Protein AF-A0A671XH38-F1 (afdb_monomer_lite)

Radius of gyration: 50.34 Å; chains: 1; bounding box: 91×34×137 Å

Structure (mmCIF, N/CA/C/O backbone):
data_AF-A0A671XH38-F1
#
_entry.id   AF-A0A671XH38-F1
#
loop_
_atom_site.group_PDB
_atom_site.id
_atom_site.type_symbol
_atom_site.label_atom_id
_atom_site.label_alt_id
_atom_site.label_comp_id
_atom_site.label_asym_id
_atom_site.label_entity_id
_atom_site.label_seq_id
_atom_site.pdbx_PDB_ins_code
_atom_site.Cartn_x
_atom_site.Cartn_y
_atom_site.Cartn_z
_atom_site.occupancy
_atom_site.B_iso_or_equiv
_atom_site.auth_seq_id
_atom_site.auth_comp_id
_atom_site.auth_asym_id
_atom_site.auth_atom_id
_atom_site.pdbx_PDB_model_num
ATOM 1 N N . MET A 1 1 ? -37.015 6.383 22.029 1.00 31.80 1 MET A N 1
ATOM 2 C CA . MET A 1 1 ? -37.635 5.063 22.268 1.00 31.80 1 MET A CA 1
ATOM 3 C C . MET A 1 1 ? -36.742 4.317 23.239 1.00 31.80 1 MET A C 1
ATOM 5 O O . MET A 1 1 ? -35.535 4.357 23.064 1.00 31.80 1 MET A O 1
ATOM 9 N N . GLN A 1 2 ? -37.363 3.810 24.302 1.00 28.69 2 GLN A N 1
ATOM 10 C CA . GLN A 1 2 ? -36.830 3.099 25.472 1.00 28.69 2 GLN A CA 1
ATOM 11 C C . GLN A 1 2 ? -35.421 2.501 25.301 1.00 28.69 2 GLN A C 1
ATOM 13 O O . GLN A 1 2 ? -35.239 1.529 24.579 1.00 28.69 2 GLN A O 1
ATOM 18 N N . THR A 1 3 ? -34.430 3.062 25.999 1.00 32.19 3 THR A N 1
ATOM 19 C CA . THR A 1 3 ? -33.207 2.321 26.327 1.00 32.19 3 THR A CA 1
ATOM 20 C C . THR A 1 3 ? -33.571 1.333 27.425 1.00 32.19 3 THR A C 1
ATOM 22 O O . THR A 1 3 ? -33.912 1.753 28.532 1.00 32.19 3 THR A O 1
ATOM 25 N N . ASP A 1 4 ? -33.557 0.050 27.070 1.00 34.31 4 ASP A N 1
ATOM 26 C CA . ASP A 1 4 ? -33.851 -1.097 27.922 1.00 34.31 4 ASP A CA 1
ATOM 27 C C . ASP A 1 4 ? -33.330 -0.921 29.349 1.00 34.31 4 ASP A C 1
ATOM 29 O O . ASP A 1 4 ? -32.133 -0.973 29.631 1.00 34.31 4 ASP A O 1
ATOM 33 N N . THR A 1 5 ? -34.267 -0.795 30.278 1.00 42.25 5 THR A N 1
ATOM 34 C CA . THR A 1 5 ? -34.062 -0.887 31.725 1.00 42.25 5 THR A CA 1
ATOM 35 C C . THR A 1 5 ? -33.673 -2.304 32.179 1.00 42.25 5 THR A C 1
ATOM 37 O O . THR A 1 5 ? -33.517 -2.547 33.372 1.00 42.25 5 THR A O 1
ATOM 40 N N . ALA A 1 6 ? -33.457 -3.241 31.248 1.00 39.34 6 ALA A N 1
ATOM 41 C CA . ALA A 1 6 ? -33.117 -4.636 31.518 1.00 39.34 6 ALA A CA 1
ATOM 42 C C . ALA A 1 6 ? -31.671 -4.864 32.016 1.00 39.34 6 ALA A C 1
ATOM 44 O O . ALA A 1 6 ? -31.358 -5.943 32.512 1.00 39.34 6 ALA A O 1
ATOM 45 N N . TRP A 1 7 ? -30.782 -3.868 31.930 1.00 41.22 7 TRP A N 1
ATOM 46 C CA . TRP A 1 7 ? -29.346 -4.049 32.205 1.00 41.22 7 TRP A CA 1
ATOM 47 C C . TRP A 1 7 ? -28.937 -3.962 33.689 1.00 41.22 7 TRP A C 1
ATOM 49 O O . TRP A 1 7 ? -27.772 -4.194 34.010 1.00 41.22 7 TRP A O 1
ATOM 59 N N . PHE A 1 8 ? -29.863 -3.675 34.611 1.00 40.94 8 PHE A N 1
ATOM 60 C CA . PHE A 1 8 ? -29.571 -3.515 36.047 1.00 40.94 8 PHE A CA 1
ATOM 61 C C . PHE A 1 8 ? -29.656 -4.812 36.880 1.00 40.94 8 PHE A C 1
ATOM 63 O O . PHE A 1 8 ? -29.784 -4.751 38.099 1.00 40.94 8 PHE A O 1
ATOM 70 N N . SER A 1 9 ? -29.525 -6.005 36.287 1.00 47.88 9 SER A N 1
ATOM 71 C CA . SER A 1 9 ? -29.292 -7.234 37.075 1.00 47.88 9 SER A CA 1
ATOM 72 C C . SER A 1 9 ? -27.819 -7.357 37.478 1.00 47.88 9 SER A C 1
ATOM 74 O O . SER A 1 9 ? -27.102 -8.271 37.071 1.00 47.88 9 SER A O 1
ATOM 76 N N . LEU A 1 10 ? -27.351 -6.402 38.285 1.00 45.84 10 LEU A N 1
ATOM 77 C CA . LEU A 1 10 ? -26.147 -6.582 39.084 1.00 45.84 10 LEU A CA 1
ATOM 78 C C . LEU A 1 10 ? -26.536 -7.506 40.246 1.00 45.84 10 LEU A C 1
ATOM 80 O O . LEU A 1 10 ? -27.251 -7.085 41.152 1.00 45.84 10 LEU A O 1
ATOM 84 N N . LEU A 1 11 ? -26.113 -8.772 40.205 1.00 53.44 11 LEU A N 1
ATOM 85 C CA . LEU A 1 11 ? -26.260 -9.664 41.353 1.00 53.44 11 LEU A CA 1
ATOM 86 C C . LEU A 1 11 ? -25.421 -9.085 42.498 1.00 53.44 11 LEU A C 1
ATOM 88 O O . LEU A 1 11 ? -24.192 -9.182 42.483 1.00 53.44 11 LEU A O 1
ATOM 92 N N . VAL A 1 12 ? -26.071 -8.476 43.487 1.00 49.19 12 VAL A N 1
ATOM 93 C CA . VAL A 1 12 ? -25.387 -8.058 44.709 1.00 49.19 12 VAL A CA 1
ATOM 94 C C . VAL A 1 12 ? -25.081 -9.328 45.499 1.00 49.19 12 VAL A C 1
ATOM 96 O O . VAL A 1 12 ? -25.967 -9.943 46.099 1.00 49.19 12 VAL A O 1
ATOM 99 N N . VAL A 1 13 ? -23.818 -9.757 45.474 1.00 52.31 13 VAL A N 1
ATOM 100 C CA . VAL A 1 13 ? -23.316 -10.782 46.395 1.00 52.31 13 VAL A CA 1
ATOM 101 C C . VAL A 1 13 ? -23.178 -10.111 47.758 1.00 52.31 13 VAL A C 1
ATOM 103 O O . VAL A 1 13 ? -22.124 -9.583 48.109 1.00 52.31 13 VAL A O 1
ATOM 106 N N . MET A 1 14 ? -24.277 -10.084 48.513 1.00 52.34 14 MET A N 1
ATOM 107 C CA . MET A 1 14 ? -24.254 -9.672 49.910 1.00 52.34 14 MET A CA 1
ATOM 108 C C . MET A 1 14 ? -23.618 -10.797 50.718 1.00 52.34 14 MET A C 1
ATOM 110 O O . MET A 1 14 ? -24.250 -11.765 51.143 1.00 52.34 14 MET A O 1
ATOM 114 N N . ILE A 1 15 ? -22.310 -10.675 50.894 1.00 48.69 15 ILE A N 1
ATOM 115 C CA . ILE A 1 15 ? -21.576 -11.412 51.908 1.00 48.69 15 ILE A CA 1
ATOM 116 C C . ILE A 1 15 ? -22.077 -10.882 53.244 1.00 48.69 15 ILE A C 1
ATOM 118 O O . ILE A 1 15 ? -21.781 -9.725 53.510 1.00 48.69 15 ILE A O 1
ATOM 122 N N . LEU A 1 16 ? -22.777 -11.672 54.071 1.00 51.09 16 LEU A N 1
ATOM 123 C CA . LEU A 1 16 ? -22.720 -11.529 55.535 1.00 51.09 16 LEU A CA 1
ATOM 124 C C . LEU A 1 16 ? -23.524 -12.590 56.300 1.00 51.09 16 LEU A C 1
ATOM 126 O O . LEU A 1 16 ? -24.469 -13.222 55.840 1.00 51.09 16 LEU A O 1
ATOM 130 N N . THR A 1 17 ? -23.052 -12.792 57.522 1.00 48.91 17 THR A N 1
ATOM 131 C CA . THR A 1 17 ? -23.322 -13.909 58.416 1.00 48.91 17 THR A CA 1
ATOM 132 C C . THR A 1 17 ? -24.624 -13.738 59.191 1.00 48.91 17 THR A C 1
ATOM 134 O O . THR A 1 17 ? -24.723 -12.774 59.935 1.00 48.91 17 THR A O 1
ATOM 137 N N . LYS A 1 18 ? -25.543 -14.708 59.084 1.00 52.69 18 LYS A N 1
ATOM 138 C CA . LYS A 1 18 ? -26.714 -15.022 59.945 1.00 52.69 18 LYS A CA 1
ATOM 139 C C . LYS A 1 18 ? -27.695 -13.906 60.379 1.00 52.69 18 LYS A C 1
ATOM 141 O O . LYS A 1 18 ? -28.741 -14.262 60.906 1.00 52.69 18 LYS A O 1
ATOM 146 N N . THR A 1 19 ? -27.441 -12.619 60.143 1.00 56.12 19 THR A N 1
ATOM 147 C CA . THR A 1 19 ? -28.278 -11.514 60.661 1.00 56.12 19 THR A CA 1
ATOM 148 C C . THR A 1 19 ? -28.869 -10.590 59.592 1.00 56.12 19 THR A C 1
ATOM 150 O O . THR A 1 19 ? -29.554 -9.637 59.947 1.00 56.12 19 THR A O 1
ATOM 153 N N . ILE A 1 20 ? -28.638 -10.848 58.300 1.00 60.19 20 ILE A N 1
ATOM 154 C CA . ILE A 1 20 ? -28.990 -9.894 57.236 1.00 60.19 20 ILE A CA 1
ATOM 155 C C . ILE A 1 20 ? -30.473 -9.857 56.864 1.00 60.19 20 ILE A C 1
ATOM 157 O O . ILE A 1 20 ? -30.927 -8.794 56.480 1.00 60.19 20 ILE A O 1
ATOM 161 N N . GLU A 1 21 ? -31.245 -10.939 56.999 1.00 59.00 21 GLU A N 1
ATOM 162 C CA . GLU A 1 21 ? -32.678 -10.897 56.640 1.00 59.00 21 GLU A CA 1
ATOM 163 C C . GLU A 1 21 ? -33.430 -9.834 57.454 1.00 59.00 21 GLU A C 1
ATOM 165 O O . GLU A 1 21 ? -34.151 -9.025 56.888 1.00 59.00 21 GLU A O 1
ATOM 170 N N . LYS A 1 22 ? -33.140 -9.733 58.759 1.00 60.16 22 LYS A N 1
ATOM 171 C CA . LYS A 1 22 ? -33.639 -8.626 59.590 1.00 60.16 22 LYS A CA 1
ATOM 172 C C . LYS A 1 22 ? -33.042 -7.272 59.203 1.00 60.16 22 LYS A C 1
ATOM 174 O O . LYS A 1 22 ? -33.727 -6.268 59.253 1.00 60.16 22 LYS A O 1
ATOM 179 N N . PHE A 1 23 ? -31.774 -7.244 58.799 1.00 60.72 23 PHE A N 1
ATOM 180 C CA . PHE A 1 23 ? -31.084 -6.006 58.431 1.00 60.72 23 PHE A CA 1
ATOM 181 C C . PHE A 1 23 ? -31.596 -5.407 57.109 1.00 60.72 23 PHE A C 1
ATOM 183 O O . PHE A 1 23 ? -31.586 -4.196 56.948 1.00 60.72 23 PHE A O 1
ATOM 190 N N . VAL A 1 24 ? -32.061 -6.243 56.175 1.00 64.12 24 VAL A N 1
ATOM 191 C CA . VAL A 1 24 ? -32.703 -5.808 54.923 1.00 64.12 24 VAL A CA 1
ATOM 192 C C . VAL A 1 24 ? -34.103 -5.270 55.185 1.00 64.12 24 VAL A C 1
ATOM 194 O O . VAL A 1 24 ? -34.507 -4.307 54.546 1.00 64.12 24 VAL A O 1
ATOM 197 N N . ASP A 1 25 ? -34.831 -5.844 56.138 1.00 67.62 25 ASP A N 1
ATOM 198 C CA . ASP A 1 25 ? -36.160 -5.347 56.502 1.00 67.62 25 ASP A CA 1
ATOM 199 C C . ASP A 1 25 ? -36.102 -4.035 57.312 1.00 67.62 25 ASP A C 1
ATOM 201 O O . ASP A 1 25 ? -37.037 -3.236 57.243 1.00 67.62 25 ASP A O 1
ATOM 205 N N . ASP A 1 26 ? -34.995 -3.782 58.017 1.00 70.88 26 ASP A N 1
ATOM 206 C CA . ASP A 1 26 ? -34.823 -2.611 58.888 1.00 70.88 26 ASP A CA 1
ATOM 207 C C . ASP A 1 26 ? -34.123 -1.406 58.207 1.00 70.88 26 ASP A C 1
ATOM 209 O O . ASP A 1 26 ? -34.210 -0.289 58.721 1.00 70.88 26 ASP A O 1
ATOM 213 N N . ASP A 1 27 ? -33.433 -1.593 57.070 1.00 77.00 27 ASP A N 1
ATOM 214 C CA . ASP A 1 27 ? -32.653 -0.546 56.380 1.00 77.00 27 ASP A CA 1
ATOM 215 C C . ASP A 1 27 ? -33.292 -0.123 55.044 1.00 77.00 27 ASP A C 1
ATOM 217 O O . ASP A 1 27 ? -33.232 -0.835 54.037 1.00 77.00 27 ASP A O 1
ATOM 221 N N . THR A 1 28 ? -33.878 1.077 55.023 1.00 78.94 28 THR A N 1
ATOM 222 C CA . THR A 1 28 ? -34.550 1.660 53.851 1.00 78.94 28 THR A CA 1
ATOM 223 C C . THR A 1 28 ? -33.625 1.824 52.639 1.00 78.94 28 THR A C 1
ATOM 225 O O . THR A 1 28 ? -34.064 1.610 51.507 1.00 78.94 28 THR A O 1
ATOM 228 N N . ASP A 1 29 ? -32.348 2.161 52.847 1.00 77.06 29 ASP A N 1
ATOM 229 C CA . ASP A 1 29 ? -31.387 2.345 51.752 1.00 77.06 29 ASP A CA 1
ATOM 230 C C . ASP A 1 29 ? -31.040 0.988 51.123 1.00 77.06 29 ASP A C 1
ATOM 232 O O . ASP A 1 29 ? -30.900 0.85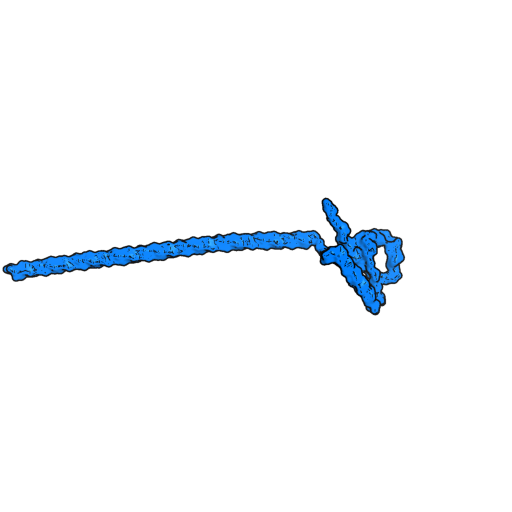5 49.900 1.00 77.06 29 ASP A O 1
ATOM 236 N N . LEU A 1 30 ? -30.954 -0.056 51.953 1.00 73.00 30 LEU A N 1
ATOM 237 C CA . LEU A 1 30 ? -30.746 -1.423 51.487 1.00 73.00 30 LEU A CA 1
ATOM 238 C C . LEU A 1 30 ? -31.981 -1.968 50.755 1.00 73.00 30 LEU A C 1
ATOM 240 O O . LEU A 1 30 ? -31.829 -2.650 49.738 1.00 73.00 30 LEU A O 1
ATOM 244 N N . GLN A 1 31 ? -33.192 -1.637 51.210 1.00 75.62 31 GLN A N 1
ATOM 245 C CA . GLN A 1 31 ? -34.434 -1.973 50.504 1.00 75.62 31 GLN A CA 1
ATOM 246 C C . GLN A 1 31 ? -34.502 -1.312 49.133 1.00 75.62 31 GLN A C 1
ATOM 248 O O . GLN A 1 31 ? -34.836 -1.976 48.149 1.00 75.62 31 GLN A O 1
ATOM 253 N N . GLU A 1 32 ? -34.142 -0.029 49.040 1.00 78.62 32 GLU A N 1
ATOM 254 C CA . GLU A 1 32 ? -34.093 0.676 47.761 1.00 78.62 32 GLU A CA 1
ATOM 255 C C . GLU A 1 32 ? -33.064 0.032 46.820 1.00 78.62 32 GLU A C 1
ATOM 257 O O . GLU A 1 32 ? -33.347 -0.195 45.640 1.00 78.62 32 GLU A O 1
ATOM 262 N N . LEU A 1 33 ? -31.890 -0.342 47.336 1.00 74.38 33 LEU A N 1
ATOM 263 C CA . LEU A 1 33 ? -30.865 -1.035 46.558 1.00 74.38 33 LEU A CA 1
ATOM 264 C C . LEU A 1 33 ? -31.353 -2.399 46.044 1.00 74.3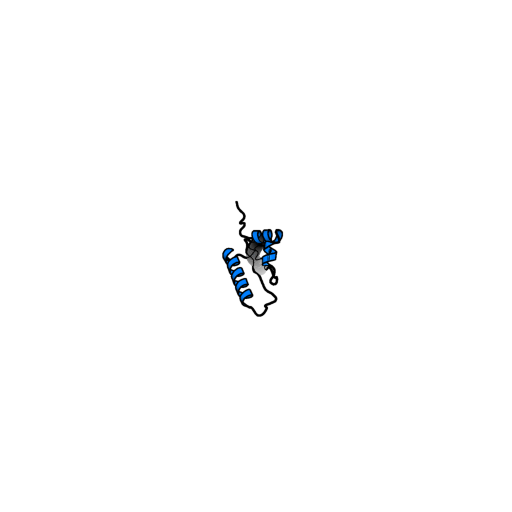8 33 LEU A C 1
ATOM 266 O O . LEU A 1 33 ? -31.191 -2.706 44.861 1.00 74.38 33 LEU A O 1
ATOM 270 N N . VAL A 1 34 ? -31.977 -3.208 46.903 1.00 73.00 34 VAL A N 1
ATOM 271 C CA . VAL A 1 34 ? -32.526 -4.524 46.537 1.00 73.00 34 VAL A CA 1
ATOM 272 C C . VAL A 1 34 ? -33.642 -4.380 45.501 1.00 73.00 34 VAL A C 1
ATOM 274 O O . VAL A 1 34 ? -33.652 -5.120 44.512 1.00 73.00 34 VAL A O 1
ATOM 277 N N . ALA A 1 35 ? -34.517 -3.386 45.661 1.00 74.88 35 ALA A N 1
ATOM 278 C CA . ALA A 1 35 ? -35.580 -3.083 44.708 1.00 74.88 35 ALA A CA 1
ATOM 279 C C . ALA A 1 35 ? -35.020 -2.678 43.335 1.00 74.88 35 ALA A C 1
ATOM 281 O O . ALA A 1 35 ? -35.493 -3.160 42.303 1.00 74.88 35 ALA A O 1
ATOM 282 N N . ARG A 1 36 ? -33.959 -1.860 43.306 1.00 72.31 36 ARG A N 1
ATOM 283 C CA . ARG A 1 36 ? -33.253 -1.473 42.069 1.00 72.31 36 ARG A CA 1
ATOM 284 C C . ARG A 1 36 ? -32.552 -2.644 41.379 1.00 72.31 36 ARG A C 1
ATOM 286 O O . ARG A 1 36 ? -32.344 -2.589 40.170 1.00 72.31 36 ARG A O 1
ATOM 293 N N . CYS A 1 37 ? -32.220 -3.697 42.121 1.00 69.69 37 CYS A N 1
ATOM 294 C CA . CYS A 1 37 ? -31.662 -4.949 41.609 1.00 69.69 37 CYS A CA 1
ATOM 295 C C . CYS A 1 37 ? -32.742 -6.007 41.313 1.00 69.69 37 CYS A C 1
ATOM 297 O O . CYS A 1 37 ? -32.445 -7.203 41.267 1.00 69.69 37 CYS A O 1
ATOM 299 N N . ASN A 1 38 ? -34.001 -5.598 41.121 1.00 69.75 38 ASN A N 1
ATOM 300 C CA . ASN A 1 38 ? -35.146 -6.475 40.853 1.00 69.75 38 ASN A CA 1
ATOM 301 C C . ASN A 1 38 ? -35.319 -7.576 41.914 1.00 69.75 38 ASN A C 1
ATOM 303 O O . ASN A 1 38 ? -35.672 -8.712 41.587 1.00 69.75 38 ASN A O 1
ATOM 307 N N . ASN A 1 39 ? -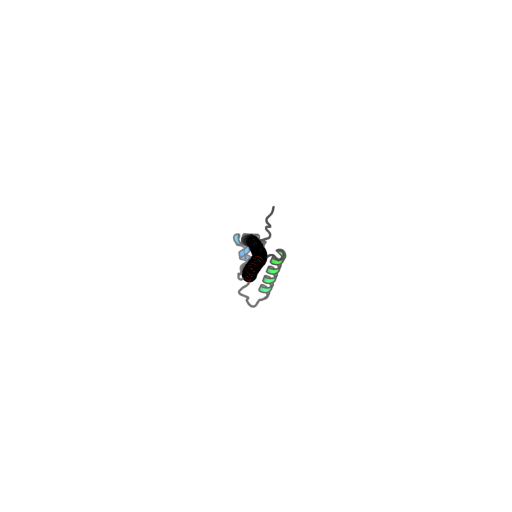35.023 -7.260 43.176 1.00 70.81 39 ASN A N 1
ATOM 308 C CA . ASN A 1 39 ? -35.026 -8.194 44.300 1.00 70.81 39 ASN A CA 1
ATOM 309 C C . ASN A 1 39 ? -34.104 -9.414 44.104 1.00 70.81 39 ASN A C 1
ATOM 311 O O . ASN A 1 39 ? -34.282 -10.447 44.749 1.00 70.81 39 ASN A O 1
ATOM 315 N N . GLN A 1 40 ? -33.106 -9.318 43.218 1.00 67.81 40 GLN A N 1
ATOM 316 C CA . GLN A 1 40 ? -32.135 -10.383 42.992 1.00 67.81 40 GLN A CA 1
ATOM 317 C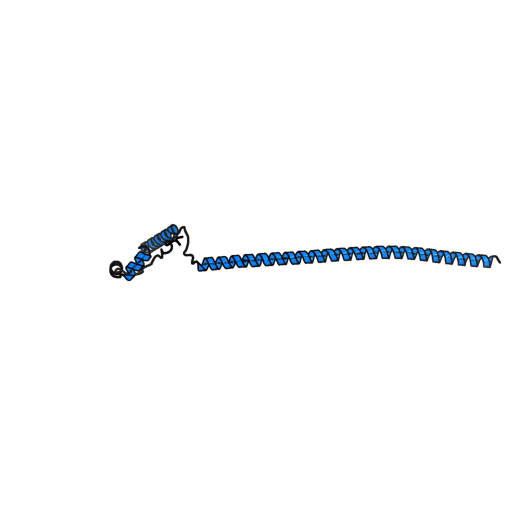 C . GLN A 1 40 ? -30.919 -10.201 43.897 1.00 67.81 40 GLN A C 1
ATOM 319 O O . GLN A 1 40 ? -30.001 -9.437 43.605 1.00 67.81 40 GLN A O 1
ATOM 324 N N . TYR A 1 41 ? -30.888 -10.969 44.982 1.00 70.75 41 TYR A N 1
ATOM 325 C CA . TYR A 1 41 ? -29.724 -11.094 45.852 1.00 70.75 41 TYR A CA 1
ATOM 326 C C . TYR A 1 41 ? -29.385 -12.569 46.110 1.00 70.75 41 TYR A C 1
ATOM 328 O O . TYR A 1 41 ? -30.187 -13.492 45.895 1.00 70.75 41 TYR A O 1
ATOM 336 N N . HIS A 1 42 ? -28.147 -12.816 46.528 1.00 73.06 42 HIS A N 1
ATOM 337 C CA . HIS A 1 42 ? -27.707 -14.126 46.993 1.00 73.06 42 HIS A CA 1
ATOM 338 C C . HIS A 1 42 ? -26.963 -13.954 48.315 1.00 73.06 42 HIS A C 1
ATOM 340 O O . HIS A 1 42 ? -25.997 -13.194 48.391 1.00 73.06 42 HIS A O 1
ATOM 346 N N . LEU A 1 43 ? -27.447 -14.643 49.349 1.00 72.31 43 LEU A N 1
ATOM 347 C CA . LEU A 1 43 ? -26.841 -14.653 50.673 1.00 72.31 43 LEU A CA 1
ATOM 348 C C . LEU A 1 43 ? -25.751 -15.717 50.700 1.00 72.31 43 LEU A C 1
ATOM 350 O O . LEU A 1 43 ? -26.024 -16.888 50.455 1.00 72.31 43 LEU A O 1
ATOM 354 N N . PHE A 1 44 ? -24.524 -15.304 51.006 1.00 71.00 44 PHE A N 1
ATOM 355 C CA . PHE A 1 44 ? -23.381 -16.210 51.057 1.00 71.00 44 PHE A CA 1
ATOM 356 C C . PHE A 1 44 ? -22.804 -16.272 52.478 1.00 71.00 44 PHE A C 1
ATOM 358 O O . PHE A 1 44 ? -22.365 -15.259 53.036 1.00 71.00 44 PHE A O 1
ATOM 365 N N . ASN A 1 45 ? -22.789 -17.462 53.085 1.00 71.25 45 ASN A N 1
ATOM 366 C CA . ASN A 1 45 ? -22.340 -17.666 54.459 1.00 71.25 45 ASN A CA 1
ATOM 367 C C . ASN A 1 45 ? -20.855 -18.062 54.526 1.00 71.25 45 ASN A C 1
ATOM 369 O O . ASN A 1 45 ? -20.486 -19.233 54.606 1.00 71.25 45 ASN A O 1
ATOM 373 N N . ASN A 1 46 ? -19.979 -17.061 54.640 1.00 69.69 46 ASN A N 1
ATOM 374 C CA . ASN A 1 46 ? -18.525 -17.261 54.732 1.00 69.69 46 ASN A CA 1
ATOM 375 C C . ASN A 1 46 ? -18.030 -18.043 55.966 1.00 69.69 46 ASN A C 1
ATOM 377 O O . ASN A 1 46 ? -16.864 -18.455 56.000 1.00 69.69 46 ASN A O 1
ATOM 381 N N . LYS A 1 47 ? -18.870 -18.242 56.992 1.00 71.94 47 LYS A N 1
ATOM 382 C CA . LYS A 1 47 ? -18.517 -19.059 58.167 1.00 71.94 47 LYS A CA 1
ATOM 383 C C . LYS A 1 47 ? -18.635 -20.557 57.878 1.00 71.94 47 LYS A C 1
ATOM 385 O O . LYS A 1 47 ? -17.980 -21.356 58.541 1.00 71.94 47 LYS A O 1
ATOM 390 N N . GLU A 1 48 ? -19.413 -20.938 56.870 1.00 73.00 48 GLU A N 1
ATOM 391 C CA . GLU A 1 48 ? -19.745 -22.326 56.558 1.00 73.00 48 GLU A CA 1
ATOM 392 C C . GLU A 1 48 ? -19.018 -22.814 55.302 1.00 73.00 48 GLU A C 1
ATOM 394 O O . GLU A 1 48 ? -19.600 -23.259 54.323 1.00 73.00 48 GLU A O 1
ATOM 399 N N . LYS A 1 49 ? -17.683 -22.766 55.345 1.00 69.25 49 LYS A N 1
ATOM 400 C CA . LYS A 1 49 ? -16.810 -23.082 54.196 1.00 69.25 49 LYS A CA 1
ATOM 401 C C . LYS A 1 49 ? -16.929 -24.515 53.658 1.00 69.25 49 LYS A C 1
ATOM 403 O O . LYS A 1 49 ? -16.398 -24.810 52.591 1.00 69.25 49 LYS A O 1
ATOM 408 N N . LYS A 1 50 ? -17.536 -25.428 54.425 1.00 75.69 50 LYS A N 1
ATOM 409 C CA . LYS A 1 50 ? -17.729 -26.830 54.025 1.00 75.69 50 LYS A CA 1
ATOM 410 C C . LYS A 1 50 ? -18.950 -27.019 53.131 1.00 75.69 50 LYS A C 1
ATOM 412 O O . LYS A 1 50 ? -19.009 -28.018 52.417 1.00 75.69 50 LYS A O 1
ATOM 417 N N . ASP A 1 51 ? -19.889 -26.081 53.156 1.00 78.38 51 ASP A N 1
ATOM 418 C CA . ASP A 1 51 ? -21.082 -26.154 52.338 1.00 78.38 51 ASP A CA 1
ATOM 419 C C . ASP A 1 51 ? -20.789 -25.638 50.924 1.00 78.38 51 ASP A C 1
ATOM 421 O O . ASP A 1 51 ? -20.674 -24.440 50.668 1.00 78.38 51 ASP A O 1
ATOM 425 N N . ARG A 1 52 ? -20.637 -26.574 49.984 1.00 79.88 52 ARG A N 1
ATOM 426 C CA . ARG A 1 52 ? -20.434 -26.249 48.567 1.00 79.88 52 ARG A CA 1
ATOM 427 C C . ARG A 1 52 ? -21.743 -25.976 47.823 1.00 79.88 52 ARG A C 1
ATOM 429 O O . ARG A 1 52 ? -21.679 -25.565 46.664 1.00 79.88 52 ARG A O 1
ATOM 436 N N . SER A 1 53 ? -22.905 -26.184 48.449 1.00 81.81 53 SER A N 1
ATOM 437 C CA . SER A 1 53 ? -24.204 -25.923 47.818 1.00 81.81 53 SER A CA 1
ATOM 438 C C . SER A 1 53 ? -24.380 -24.434 47.496 1.00 81.81 53 SER A C 1
ATOM 440 O O . SER A 1 53 ? -24.745 -24.106 46.370 1.00 81.81 53 SER A O 1
ATOM 442 N N . GLN A 1 54 ? -23.937 -23.541 48.390 1.00 79.00 54 GLN A N 1
ATOM 443 C CA . GLN A 1 54 ? -23.944 -22.081 48.202 1.00 79.00 54 GLN A CA 1
ATOM 444 C C . GLN A 1 54 ? -23.193 -21.634 46.938 1.00 79.00 54 GLN A C 1
ATOM 446 O O . GLN A 1 54 ? -23.639 -20.753 46.207 1.00 79.00 54 GLN A O 1
ATOM 451 N N . VAL A 1 55 ? -22.062 -22.278 46.624 1.00 78.94 55 VAL A N 1
ATOM 452 C CA . VAL A 1 55 ? -21.297 -21.984 45.398 1.00 78.94 55 VAL A CA 1
ATOM 453 C C . VAL A 1 55 ? -22.063 -22.438 44.155 1.00 78.94 55 VAL A C 1
ATOM 455 O O . VAL A 1 55 ? -22.102 -21.722 43.154 1.00 78.94 55 VAL A O 1
ATOM 458 N N . ASN A 1 56 ? -22.689 -23.614 44.206 1.00 83.38 56 ASN A N 1
ATOM 459 C CA . ASN A 1 56 ? -23.466 -24.138 43.085 1.00 83.38 56 ASN A CA 1
ATOM 460 C C . ASN A 1 56 ? -24.709 -23.284 42.805 1.00 83.38 56 ASN A C 1
ATOM 462 O O . ASN A 1 56 ? -24.985 -22.982 41.643 1.00 83.38 56 ASN A O 1
ATOM 466 N N . GLU A 1 57 ? -25.413 -22.854 43.850 1.00 82.00 57 GLU A N 1
ATOM 467 C CA . GLU A 1 57 ? -26.564 -21.954 43.750 1.00 82.00 57 GLU A CA 1
ATOM 468 C C . GLU A 1 57 ? -26.173 -20.592 43.172 1.00 82.00 57 GLU A C 1
ATOM 470 O O . GLU A 1 57 ? -26.862 -20.064 42.297 1.00 82.00 57 GLU A O 1
ATOM 475 N N . LEU A 1 58 ? -25.033 -20.039 43.597 1.00 80.00 58 LEU A N 1
ATOM 476 C CA . LEU A 1 58 ? -24.493 -18.804 43.035 1.00 80.00 58 LEU A CA 1
ATOM 477 C C . LEU A 1 58 ? -24.213 -18.946 41.531 1.00 80.00 58 LEU A C 1
ATOM 479 O O . LEU A 1 58 ? -24.630 -18.102 40.738 1.00 80.00 58 LEU A O 1
ATOM 483 N N . LEU A 1 59 ? -23.554 -20.031 41.112 1.00 81.50 59 LEU A N 1
ATOM 484 C CA . LEU A 1 59 ? -23.253 -20.288 39.698 1.00 81.50 59 LEU A CA 1
ATOM 485 C C . LEU A 1 59 ? -24.506 -20.555 38.853 1.00 81.50 59 LEU A C 1
ATOM 487 O O . LEU A 1 59 ? -24.514 -20.255 37.658 1.00 81.50 59 LEU A O 1
ATOM 491 N N . GLN A 1 60 ? -25.556 -21.140 39.433 1.00 83.12 60 GLN A N 1
ATOM 492 C CA . GLN A 1 60 ? -26.855 -21.266 38.768 1.00 83.12 60 GLN A CA 1
ATOM 493 C C . GLN A 1 60 ? -27.504 -19.893 38.580 1.00 83.12 60 GLN A C 1
ATOM 495 O O . GLN A 1 60 ? -27.817 -19.536 37.449 1.00 83.12 60 GLN A O 1
ATOM 500 N N . LYS A 1 61 ? -27.578 -19.071 39.635 1.00 76.44 61 LYS A N 1
ATOM 501 C CA . LYS A 1 61 ? -28.119 -17.705 39.545 1.00 76.44 61 LYS A CA 1
ATOM 502 C C . LYS A 1 61 ? -27.378 -16.848 38.514 1.00 76.44 61 LYS A C 1
ATOM 504 O O . LYS A 1 61 ? -28.016 -16.144 37.737 1.00 76.44 61 LYS A O 1
ATOM 509 N N . ILE A 1 62 ? -26.046 -16.930 38.464 1.00 76.12 62 ILE A N 1
ATOM 510 C CA . ILE A 1 62 ? -25.242 -16.218 37.456 1.00 76.12 62 ILE A CA 1
ATOM 511 C C . ILE A 1 62 ? -25.609 -16.681 36.041 1.00 76.12 62 ILE A C 1
ATOM 513 O O . ILE A 1 62 ? -25.803 -15.845 35.159 1.00 76.12 62 ILE A O 1
ATOM 517 N N . ARG A 1 63 ? -25.732 -17.996 35.816 1.00 78.56 63 ARG A N 1
ATOM 518 C CA . ARG A 1 63 ? -26.129 -18.539 34.508 1.00 78.56 63 ARG A CA 1
ATOM 519 C C . ARG A 1 63 ? -27.517 -18.067 34.093 1.00 78.56 63 ARG A C 1
ATOM 521 O O . ARG A 1 63 ? -27.674 -17.644 32.952 1.00 78.56 63 ARG A O 1
ATOM 528 N N . ASP A 1 64 ? -28.474 -18.060 35.013 1.00 78.56 64 ASP A N 1
ATOM 529 C CA . ASP A 1 64 ? -29.835 -17.598 34.740 1.00 78.56 64 ASP A CA 1
ATOM 530 C C . ASP A 1 64 ? -29.864 -16.115 34.351 1.00 78.56 64 ASP A C 1
ATOM 532 O O . ASP A 1 64 ? -30.555 -15.738 33.406 1.00 78.56 64 ASP A O 1
ATOM 536 N N . VAL A 1 65 ? -29.089 -15.267 35.036 1.00 73.62 65 VAL A N 1
ATOM 537 C CA . VAL A 1 65 ? -28.978 -13.835 34.705 1.00 73.62 65 VAL A CA 1
ATOM 538 C C . VAL A 1 65 ? -28.346 -13.635 33.326 1.00 73.62 65 VAL A C 1
ATOM 540 O O . VAL A 1 65 ? -28.871 -12.876 32.514 1.00 73.62 65 VAL A O 1
ATOM 543 N N . VAL A 1 66 ? -27.260 -14.349 33.016 1.00 71.31 66 VAL A N 1
ATOM 544 C CA . VAL A 1 66 ? -26.603 -14.276 31.699 1.00 71.31 66 VAL A CA 1
ATOM 545 C C . VAL A 1 66 ? -27.530 -14.771 30.585 1.00 71.31 66 VAL A C 1
ATOM 547 O O . VAL A 1 66 ? -27.594 -14.158 29.520 1.00 71.31 66 VAL A O 1
ATOM 550 N N . GLN A 1 67 ? -28.286 -15.843 30.825 1.00 75.69 67 GLN A N 1
ATOM 551 C CA . GLN A 1 67 ? -29.237 -16.384 29.856 1.00 75.69 67 GLN A CA 1
ATOM 552 C C . GLN A 1 67 ? -30.413 -15.431 29.612 1.00 75.69 67 GLN A C 1
ATOM 554 O O . GLN A 1 67 ? -30.791 -15.224 28.459 1.00 75.69 67 GLN A O 1
ATOM 559 N N . ARG A 1 68 ? -30.956 -14.799 30.663 1.00 71.81 68 ARG A N 1
ATOM 560 C CA . ARG A 1 68 ? -31.984 -13.748 30.528 1.00 71.81 68 ARG A CA 1
ATOM 561 C C . ARG A 1 68 ? -31.477 -12.542 29.736 1.00 71.81 68 ARG A C 1
ATOM 563 O O . ARG A 1 68 ? -32.248 -11.952 28.991 1.00 71.81 68 ARG A O 1
ATOM 570 N N . ASN A 1 69 ? -30.182 -12.241 29.825 1.00 65.56 69 ASN A N 1
ATOM 571 C CA . ASN A 1 69 ? -29.521 -11.197 29.038 1.00 65.56 69 ASN A CA 1
ATOM 572 C C . ASN A 1 69 ? -29.134 -11.658 27.615 1.00 65.56 69 ASN A C 1
ATOM 574 O O . ASN A 1 69 ? -28.299 -11.029 26.965 1.00 65.56 69 ASN A O 1
ATOM 578 N N . GLY A 1 70 ? -29.686 -12.775 27.126 1.00 68.06 70 GLY A N 1
ATOM 579 C CA . GLY A 1 70 ? -29.430 -13.284 25.775 1.00 68.06 70 GLY A CA 1
ATOM 580 C C . GLY A 1 70 ? -27.996 -13.773 25.552 1.00 68.06 70 GLY A C 1
ATOM 581 O O . GLY A 1 70 ? -27.521 -13.774 24.421 1.00 68.06 70 GLY A O 1
ATOM 582 N N . GLY A 1 71 ? -27.281 -14.141 26.621 1.00 64.56 71 GLY A N 1
ATOM 583 C CA . GLY A 1 71 ? -25.859 -14.493 26.567 1.00 64.56 71 GLY A CA 1
ATOM 584 C C . GLY A 1 71 ? -24.925 -13.282 26.495 1.00 64.56 71 GLY A C 1
ATOM 585 O O . GLY A 1 71 ? -23.710 -13.455 26.408 1.00 64.56 71 GLY A O 1
ATOM 586 N N . SER A 1 72 ? -25.465 -12.061 26.550 1.00 56.41 72 SER A N 1
ATOM 587 C CA . SER A 1 72 ? -24.668 -10.842 26.517 1.00 56.41 72 SER A CA 1
ATOM 588 C C . SER A 1 72 ? -24.113 -10.496 27.898 1.00 56.41 72 SER A C 1
ATOM 590 O O . SER A 1 72 ? -24.819 -10.392 28.899 1.00 56.41 72 SER A O 1
ATOM 592 N N . HIS A 1 73 ? -22.814 -10.248 27.927 1.00 60.47 73 HIS A N 1
ATOM 593 C CA . HIS A 1 73 ? -22.075 -9.606 29.010 1.00 60.47 73 HIS A CA 1
ATOM 594 C C . HIS A 1 73 ? -22.392 -8.106 29.106 1.00 60.47 73 HIS A C 1
ATOM 596 O O . HIS A 1 73 ? -22.742 -7.469 28.105 1.00 60.47 73 HIS A O 1
ATOM 602 N N . TYR A 1 74 ? -22.195 -7.534 30.303 1.00 57.25 74 TYR A N 1
ATOM 603 C CA . TYR A 1 74 ? -22.230 -6.087 30.525 1.00 57.25 74 TYR A CA 1
ATOM 604 C C . TYR A 1 74 ? -21.240 -5.401 29.583 1.00 57.25 74 TYR A C 1
ATOM 606 O O . TYR A 1 74 ? -20.025 -5.466 29.770 1.00 57.25 74 TYR A O 1
ATOM 614 N N . THR A 1 75 ? -21.769 -4.751 28.552 1.00 57.47 75 THR A N 1
ATOM 615 C CA . THR A 1 75 ? -20.965 -4.002 27.593 1.00 57.47 75 THR A CA 1
ATOM 616 C C . THR A 1 75 ? -21.226 -2.528 27.848 1.00 57.47 75 THR A C 1
ATOM 618 O O . THR A 1 75 ? -22.327 -2.035 27.628 1.00 57.47 75 THR A O 1
ATOM 621 N N . ASN A 1 76 ? -20.222 -1.808 28.349 1.00 64.75 76 ASN A N 1
ATOM 622 C CA . ASN A 1 76 ? -20.330 -0.362 28.531 1.00 64.75 76 ASN A CA 1
ATOM 623 C C . ASN A 1 76 ? -20.333 0.305 27.145 1.00 64.75 76 ASN A C 1
ATOM 625 O O . ASN A 1 76 ? -19.485 -0.030 26.316 1.00 64.75 76 ASN A O 1
ATOM 629 N N . GLU A 1 77 ? -21.213 1.282 26.895 1.00 68.75 77 GLU A N 1
ATOM 630 C CA . GLU A 1 77 ? -21.218 2.070 25.649 1.00 68.75 77 GLU A CA 1
ATOM 631 C C . GLU A 1 77 ? -19.821 2.572 25.258 1.00 68.75 77 GLU A C 1
ATOM 633 O O . GLU A 1 77 ? -19.502 2.705 24.076 1.00 68.75 77 GLU A O 1
ATOM 638 N N . LYS A 1 78 ? -18.969 2.854 26.252 1.00 71.81 78 LYS A N 1
ATOM 639 C CA . LYS A 1 78 ? -17.582 3.277 26.036 1.00 71.81 78 LYS A CA 1
ATOM 640 C C . LYS A 1 78 ? -16.747 2.229 25.290 1.00 71.81 78 LYS A C 1
ATOM 642 O O . LYS A 1 78 ? -15.956 2.621 24.436 1.00 71.81 78 LYS A O 1
ATOM 647 N N . PHE A 1 79 ? -16.944 0.935 25.552 1.00 74.50 79 PHE A N 1
ATOM 648 C CA . PHE A 1 79 ? -16.251 -0.141 24.833 1.00 74.50 79 PHE A CA 1
ATOM 649 C C . PHE A 1 79 ? -16.718 -0.230 23.381 1.00 74.50 79 PHE A C 1
ATOM 651 O O . PHE A 1 79 ? -15.885 -0.218 22.482 1.00 74.50 79 PHE A O 1
ATOM 658 N N . GLN A 1 80 ? -18.030 -0.185 23.134 1.00 79.19 80 GLN A N 1
ATOM 659 C CA . GLN A 1 80 ? -18.561 -0.197 21.764 1.00 79.19 80 GLN A CA 1
ATOM 660 C C . GLN A 1 80 ? -18.127 1.033 20.956 1.00 79.19 80 GLN A C 1
ATOM 662 O O . GLN A 1 80 ? -17.900 0.946 19.751 1.00 79.19 80 GLN A O 1
ATOM 667 N N . LYS A 1 81 ? -18.023 2.203 21.603 1.00 81.88 81 LYS A N 1
ATOM 668 C CA . LYS A 1 81 ? -17.503 3.426 20.968 1.00 81.88 81 LYS A CA 1
ATOM 669 C C . LYS A 1 81 ? -16.011 3.300 20.649 1.00 81.88 81 LYS A C 1
ATOM 671 O O . LYS A 1 81 ? -15.590 3.768 19.595 1.00 81.88 81 LYS A O 1
ATOM 676 N N . ALA A 1 82 ? -15.221 2.687 21.531 1.00 83.94 82 ALA A N 1
ATOM 677 C CA . ALA A 1 82 ? -13.800 2.447 21.284 1.00 83.94 82 ALA A CA 1
ATOM 678 C C . ALA A 1 82 ? -13.588 1.473 20.115 1.00 83.94 82 ALA A C 1
ATOM 680 O O . ALA A 1 82 ? -12.810 1.768 19.214 1.00 83.94 82 ALA A O 1
ATOM 681 N N . GLU A 1 83 ? -14.332 0.368 20.087 1.00 85.31 83 GLU A N 1
ATOM 682 C CA . GLU A 1 83 ? -14.259 -0.636 19.023 1.00 85.31 83 GLU A CA 1
ATOM 683 C C . GLU A 1 83 ? -14.648 -0.057 17.655 1.00 85.31 83 GLU A C 1
ATOM 685 O O . GLU A 1 83 ? -13.919 -0.235 16.681 1.00 85.31 83 GLU A O 1
ATOM 690 N N . ARG A 1 84 ? -15.723 0.746 17.594 1.00 90.88 84 ARG A N 1
ATOM 691 C CA . ARG A 1 84 ? -16.107 1.462 16.364 1.00 90.88 84 ARG A CA 1
ATOM 692 C C . ARG A 1 84 ? -14.999 2.371 15.839 1.00 90.88 84 ARG A C 1
ATOM 694 O O . ARG A 1 84 ? -14.697 2.322 14.653 1.00 90.88 84 ARG A O 1
ATOM 701 N N . LYS A 1 85 ? -14.359 3.158 16.711 1.00 93.06 85 LYS A N 1
ATOM 702 C CA . LYS A 1 85 ? -13.247 4.036 16.303 1.00 93.06 85 LYS A CA 1
ATOM 703 C C . LYS A 1 85 ? -12.054 3.254 15.761 1.00 93.06 85 LYS A C 1
ATOM 705 O O . LYS A 1 85 ? -11.417 3.702 14.813 1.00 93.06 85 LYS A O 1
ATOM 710 N N . ILE A 1 86 ? -11.743 2.107 16.365 1.00 94.69 86 ILE A N 1
ATOM 711 C CA . ILE A 1 86 ? -10.652 1.242 15.902 1.00 94.69 86 ILE A CA 1
ATOM 712 C C . ILE A 1 86 ? -10.952 0.730 14.491 1.00 94.69 86 ILE A C 1
ATOM 714 O O . ILE A 1 86 ? -10.080 0.791 13.625 1.00 94.69 86 ILE A O 1
ATOM 718 N N . GLU A 1 87 ? -12.176 0.265 14.242 1.00 94.12 87 GLU A N 1
ATOM 719 C CA . GLU A 1 87 ? -12.549 -0.241 12.921 1.00 94.12 87 GLU A CA 1
ATOM 720 C C . GLU A 1 87 ? -12.587 0.883 11.871 1.00 94.12 87 GLU A C 1
ATOM 722 O O . GLU A 1 87 ? -12.058 0.710 10.776 1.00 94.12 87 GLU A O 1
ATOM 727 N N . GLU A 1 88 ? -13.109 2.066 12.206 1.00 96.00 88 GLU A N 1
ATOM 728 C CA . GLU A 1 88 ? -13.094 3.233 11.310 1.00 96.00 88 GLU A CA 1
ATOM 729 C C . GLU A 1 88 ? -11.669 3.637 10.897 1.00 96.00 88 GLU A C 1
ATOM 731 O O . GLU A 1 88 ? -11.403 3.850 9.711 1.00 96.00 88 GLU A O 1
ATOM 736 N N . GLU A 1 89 ? -10.730 3.704 11.845 1.00 95.81 89 GLU A N 1
ATOM 737 C CA . GLU A 1 89 ? -9.332 4.028 11.533 1.00 95.81 89 GLU A CA 1
ATOM 738 C C . GLU A 1 89 ? -8.641 2.924 10.734 1.00 95.81 89 GLU A C 1
ATOM 740 O O . GLU A 1 89 ? -7.892 3.204 9.796 1.00 95.81 89 GLU A O 1
ATOM 745 N N . LYS A 1 90 ? -8.938 1.655 11.021 1.00 95.94 90 LYS A N 1
ATOM 746 C CA . LYS A 1 90 ? -8.436 0.534 10.223 1.00 95.94 90 LYS A CA 1
ATOM 747 C C . LYS A 1 90 ? -8.877 0.649 8.761 1.00 95.94 90 LYS A C 1
ATOM 749 O O . LYS A 1 90 ? -8.043 0.486 7.870 1.00 95.94 90 LYS A O 1
ATOM 754 N N . GLN A 1 91 ? -10.144 0.979 8.507 1.00 95.94 91 GLN A N 1
ATOM 755 C CA . GLN A 1 91 ? -10.654 1.183 7.147 1.00 95.94 91 GLN A CA 1
ATOM 756 C C . GLN A 1 91 ? -9.978 2.371 6.449 1.00 95.94 91 GLN A C 1
ATOM 758 O O . GLN A 1 91 ? -9.589 2.265 5.285 1.00 95.94 91 GLN A O 1
ATOM 763 N N . ARG A 1 92 ? -9.758 3.483 7.164 1.00 97.06 92 ARG A N 1
ATOM 764 C CA . ARG A 1 92 ? -9.015 4.639 6.630 1.00 97.06 92 ARG A CA 1
ATOM 765 C C . ARG A 1 92 ? -7.591 4.271 6.226 1.00 97.06 92 ARG A C 1
ATOM 767 O O . ARG A 1 92 ? -7.159 4.613 5.127 1.00 97.06 92 ARG A O 1
ATOM 774 N N . ILE A 1 93 ? -6.878 3.546 7.088 1.00 97.62 93 ILE A N 1
ATOM 775 C CA . ILE A 1 93 ? -5.506 3.099 6.822 1.00 97.62 93 ILE A CA 1
ATOM 776 C C . ILE A 1 93 ? -5.463 2.161 5.613 1.00 97.62 93 ILE A C 1
ATOM 778 O O . ILE A 1 93 ? -4.570 2.296 4.777 1.00 97.62 93 ILE A O 1
ATOM 782 N N . LEU A 1 94 ? -6.404 1.218 5.508 1.00 97.31 94 LEU A N 1
ATOM 783 C CA . LEU A 1 94 ? -6.475 0.292 4.375 1.00 97.31 94 LEU A CA 1
ATOM 784 C C . LEU A 1 94 ? -6.671 1.041 3.056 1.00 97.31 94 LEU A C 1
ATOM 786 O O . LEU A 1 94 ? -5.888 0.838 2.131 1.00 97.31 94 LEU A O 1
ATOM 790 N N . LYS A 1 95 ? -7.632 1.967 3.008 1.00 97.31 95 LYS A N 1
ATOM 791 C CA . LYS A 1 95 ? -7.899 2.767 1.810 1.00 97.31 95 LYS A CA 1
ATOM 792 C C . LYS A 1 95 ? -6.689 3.610 1.394 1.00 97.31 95 LYS A C 1
ATOM 794 O O . LYS A 1 95 ? -6.291 3.581 0.236 1.00 97.31 95 LYS A O 1
ATOM 799 N N . ALA A 1 96 ? -6.046 4.289 2.346 1.00 97.00 96 ALA A N 1
ATOM 800 C CA . ALA A 1 96 ? -4.854 5.092 2.065 1.00 97.00 96 ALA A CA 1
ATOM 801 C C . ALA A 1 96 ? -3.667 4.242 1.572 1.00 97.00 96 ALA A C 1
ATOM 803 O O . ALA A 1 96 ? -2.874 4.693 0.745 1.00 97.00 96 ALA A O 1
ATOM 804 N N . LYS A 1 97 ? -3.516 3.008 2.073 1.00 97.31 97 LYS A N 1
ATOM 805 C CA . LYS A 1 97 ? -2.499 2.073 1.568 1.00 97.31 97 LYS A CA 1
ATOM 806 C C . LYS A 1 97 ? -2.807 1.619 0.147 1.00 97.31 97 LYS A C 1
ATOM 808 O O . LYS A 1 97 ? -1.892 1.549 -0.665 1.00 97.31 97 LYS A O 1
ATOM 813 N N . GLU A 1 98 ? -4.065 1.315 -0.144 1.00 97.06 98 GLU A N 1
ATOM 814 C CA . GLU A 1 98 ? -4.490 0.890 -1.475 1.00 97.06 98 GLU A CA 1
ATOM 815 C C . GLU A 1 98 ? -4.274 1.999 -2.513 1.00 97.06 98 GLU A C 1
ATOM 817 O O . GLU A 1 98 ? -3.691 1.742 -3.563 1.00 97.06 98 GLU A O 1
ATOM 822 N N . GLU A 1 99 ? -4.622 3.245 -2.179 1.00 97.31 99 GLU A N 1
ATOM 823 C CA . GLU A 1 99 ? -4.352 4.420 -3.020 1.00 97.31 99 GLU A CA 1
ATOM 824 C C . GLU A 1 99 ? -2.850 4.580 -3.311 1.00 97.31 99 GLU A C 1
ATOM 826 O O . GLU A 1 99 ? -2.462 4.707 -4.473 1.00 97.31 99 GLU A O 1
ATOM 831 N N . LYS A 1 100 ? -1.984 4.460 -2.294 1.00 97.25 100 LYS A N 1
ATOM 832 C CA . LYS A 1 100 ? -0.523 4.511 -2.490 1.00 97.25 100 LYS A CA 1
ATOM 833 C C . LYS A 1 100 ? 0.001 3.402 -3.398 1.00 97.25 100 LYS A C 1
ATOM 835 O O . LYS A 1 100 ? 0.822 3.664 -4.271 1.00 97.25 100 LYS A O 1
ATOM 840 N N . ILE A 1 101 ? -0.474 2.171 -3.210 1.00 97.94 101 ILE A N 1
ATOM 841 C CA . ILE A 1 101 ? -0.072 1.035 -4.051 1.00 97.94 101 ILE A CA 1
ATOM 842 C C . ILE A 1 101 ? -0.473 1.288 -5.511 1.00 97.94 101 ILE A C 1
ATOM 844 O O . ILE A 1 101 ? 0.306 1.013 -6.422 1.00 97.94 101 ILE A O 1
ATOM 848 N N . GLN A 1 102 ? -1.666 1.839 -5.747 1.00 96.94 102 GLN A N 1
ATOM 849 C CA . GLN A 1 102 ? -2.124 2.185 -7.094 1.00 96.94 102 GLN A CA 1
ATOM 850 C C . GLN A 1 102 ? -1.263 3.281 -7.734 1.00 96.94 102 GLN A C 1
ATOM 852 O O . GLN A 1 102 ? -0.892 3.160 -8.904 1.00 96.94 102 GLN A O 1
ATOM 857 N N . GLU A 1 103 ? -0.903 4.323 -6.983 1.00 97.56 103 GLU A N 1
ATOM 858 C CA . GLU A 1 103 ? -0.008 5.383 -7.461 1.00 97.56 103 GLU A CA 1
ATOM 859 C C . GLU A 1 103 ? 1.381 4.840 -7.831 1.00 97.56 103 GLU A C 1
ATOM 861 O O . GLU A 1 103 ? 1.894 5.134 -8.916 1.00 97.56 103 GLU A O 1
ATOM 866 N N . GLU A 1 104 ? 1.973 4.001 -6.976 1.00 97.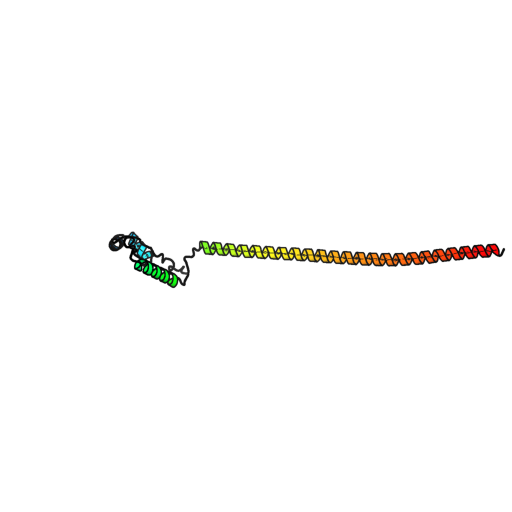44 104 GLU A N 1
ATOM 867 C CA . GLU A 1 104 ? 3.274 3.372 -7.230 1.00 97.44 104 GLU A CA 1
ATOM 868 C C . GLU A 1 104 ? 3.239 2.461 -8.465 1.00 97.44 104 GLU A C 1
ATOM 870 O O . GLU A 1 104 ? 4.125 2.541 -9.318 1.00 97.44 104 GLU A O 1
ATOM 875 N N . LEU A 1 105 ? 2.185 1.652 -8.619 1.00 98.06 105 LEU A N 1
ATOM 876 C CA . LEU A 1 105 ? 1.992 0.802 -9.798 1.00 98.06 105 LEU A CA 1
ATOM 877 C C . LEU A 1 105 ? 1.862 1.620 -11.084 1.00 98.06 105 LEU A C 1
ATOM 879 O O . LEU A 1 105 ? 2.450 1.262 -12.108 1.00 98.06 105 LEU A O 1
ATOM 883 N N . GLN A 1 106 ? 1.112 2.725 -11.055 1.00 97.44 106 GLN A N 1
ATOM 884 C CA . GLN A 1 106 ? 0.992 3.608 -12.214 1.00 97.44 106 GLN A CA 1
ATOM 885 C C . GLN A 1 106 ? 2.330 4.242 -12.581 1.00 97.44 106 GLN A C 1
ATOM 887 O O . GLN A 1 106 ? 2.664 4.314 -13.767 1.00 97.44 106 GLN A O 1
ATOM 892 N N . LYS A 1 107 ? 3.106 4.678 -11.586 1.00 97.94 107 LYS A N 1
ATOM 893 C CA . LYS A 1 107 ? 4.427 5.262 -11.810 1.00 97.94 107 LYS A CA 1
ATOM 894 C C . LYS A 1 107 ? 5.387 4.244 -12.424 1.00 97.94 107 LYS A C 1
ATOM 896 O O . LYS A 1 107 ? 5.967 4.524 -13.469 1.00 97.94 107 LYS A O 1
ATOM 901 N N . LEU A 1 108 ? 5.460 3.041 -11.853 1.00 98.06 108 LEU A N 1
ATOM 902 C CA . LEU A 1 108 ? 6.306 1.963 -12.366 1.00 98.06 108 LEU A CA 1
ATOM 903 C C . LEU A 1 108 ? 5.926 1.573 -13.802 1.00 98.06 108 LEU A C 1
ATOM 905 O O . LEU A 1 108 ? 6.792 1.344 -14.644 1.00 98.06 108 LEU A O 1
ATOM 909 N N . LYS A 1 109 ? 4.625 1.541 -14.112 1.00 97.62 109 LYS A N 1
ATOM 910 C CA . LYS A 1 109 ? 4.139 1.249 -15.465 1.00 97.62 109 LYS A CA 1
ATOM 911 C C . LYS A 1 109 ? 4.585 2.306 -16.480 1.00 97.62 109 LYS A C 1
ATOM 913 O O . LYS A 1 109 ? 4.984 1.935 -17.581 1.00 97.62 109 LYS A O 1
ATOM 918 N N . ARG A 1 110 ? 4.539 3.593 -16.117 1.00 97.62 110 ARG A N 1
ATOM 919 C CA . ARG A 1 110 ? 5.023 4.692 -16.973 1.00 97.62 110 ARG A CA 1
ATOM 920 C C . ARG A 1 110 ? 6.529 4.603 -17.192 1.00 97.62 110 ARG A C 1
ATOM 922 O O . ARG A 1 110 ? 6.969 4.670 -18.332 1.00 97.62 110 ARG A O 1
ATOM 929 N N . GLU A 1 111 ? 7.298 4.375 -16.129 1.00 97.75 111 GLU A N 1
ATOM 930 C CA . GLU A 1 111 ? 8.756 4.214 -16.217 1.00 97.75 111 GLU A CA 1
ATOM 931 C C . GLU A 1 111 ? 9.137 3.050 -17.142 1.00 97.75 111 GLU A C 1
ATOM 933 O O . GLU A 1 111 ? 10.006 3.196 -18.003 1.00 97.75 111 GLU A O 1
ATOM 938 N N . LEU A 1 112 ? 8.433 1.918 -17.034 1.00 98.12 112 LEU A N 1
ATOM 939 C CA . LEU A 1 112 ? 8.642 0.768 -17.910 1.00 98.12 112 LEU A CA 1
ATOM 940 C C . LEU A 1 112 ? 8.318 1.089 -19.378 1.00 98.12 112 LEU A C 1
ATOM 942 O O . LEU A 1 112 ? 9.069 0.692 -20.269 1.00 98.12 112 LEU A O 1
ATOM 946 N N . GLN A 1 113 ? 7.219 1.807 -19.636 1.00 97.12 113 GLN A N 1
ATOM 947 C CA . GLN A 1 113 ? 6.839 2.231 -20.988 1.00 97.12 113 GLN A CA 1
ATOM 948 C C . GLN A 1 113 ? 7.873 3.183 -21.591 1.00 97.12 113 GLN A C 1
ATOM 950 O O . GLN A 1 113 ? 8.356 2.929 -22.692 1.00 97.12 113 GLN A O 1
ATOM 955 N N . GLU A 1 114 ? 8.290 4.210 -20.851 1.00 97.81 114 GLU A N 1
ATOM 956 C CA . GLU A 1 114 ? 9.328 5.140 -21.301 1.00 97.81 114 GLU A CA 1
ATOM 957 C C . GLU A 1 114 ? 10.655 4.428 -21.574 1.00 97.81 114 GLU A C 1
ATOM 959 O O . GLU A 1 114 ? 11.358 4.745 -22.535 1.00 97.81 114 GLU A O 1
ATOM 964 N N . GLN A 1 115 ? 11.029 3.464 -20.730 1.00 96.50 115 GLN A N 1
ATOM 965 C CA . GLN A 1 115 ? 12.252 2.696 -20.924 1.00 96.50 115 GLN A CA 1
ATOM 966 C C . GLN A 1 115 ? 12.160 1.811 -22.169 1.00 96.50 115 GLN A C 1
ATOM 968 O O . GLN A 1 115 ? 13.119 1.731 -22.937 1.00 96.50 115 GLN A O 1
ATOM 973 N N . HIS A 1 116 ? 11.007 1.184 -22.401 1.00 96.25 116 HIS A N 1
ATOM 974 C CA . HIS A 1 116 ? 10.755 0.405 -23.606 1.00 96.25 116 HIS A CA 1
ATOM 975 C C . HIS A 1 116 ? 10.817 1.279 -24.869 1.00 96.25 116 HIS A C 1
ATOM 977 O O . HIS A 1 116 ? 11.484 0.910 -25.833 1.00 96.25 116 HIS A O 1
ATOM 983 N N . GLU A 1 117 ? 10.195 2.458 -24.855 1.00 97.00 117 GLU A N 1
ATOM 984 C CA . GLU A 1 117 ? 10.237 3.419 -25.964 1.00 97.00 117 GLU A CA 1
ATOM 985 C C . GLU A 1 117 ? 11.661 3.907 -26.245 1.00 97.00 117 GLU A C 1
ATOM 987 O O . GLU A 1 117 ? 12.112 3.845 -27.387 1.00 97.00 117 GLU A O 1
ATOM 992 N N . LYS A 1 118 ? 12.417 4.295 -25.210 1.00 97.75 118 LYS A N 1
ATOM 993 C CA . LYS A 1 118 ? 13.829 4.695 -25.348 1.00 97.75 118 LYS A CA 1
ATOM 994 C C . LYS A 1 118 ? 14.689 3.568 -25.912 1.00 97.75 118 LYS A C 1
ATOM 996 O O . LYS A 1 118 ? 15.561 3.819 -26.740 1.00 97.75 118 LYS A O 1
ATOM 1001 N N . ASN A 1 119 ? 14.467 2.332 -25.469 1.00 97.62 119 ASN A N 1
ATOM 1002 C CA . ASN A 1 119 ? 15.197 1.175 -25.980 1.00 97.62 119 ASN A CA 1
ATOM 1003 C C . ASN A 1 119 ? 14.865 0.913 -27.454 1.00 97.62 119 ASN A C 1
ATOM 1005 O O . ASN A 1 119 ? 15.777 0.686 -28.247 1.00 97.62 119 ASN A O 1
ATOM 1009 N N . MET A 1 120 ? 13.588 1.003 -27.833 1.00 96.81 120 MET A N 1
ATOM 1010 C CA . MET A 1 120 ? 13.158 0.881 -29.227 1.00 96.81 120 MET A CA 1
ATOM 1011 C C . MET A 1 120 ? 13.728 1.996 -30.104 1.00 96.81 120 MET A C 1
ATOM 1013 O O . MET A 1 120 ? 14.206 1.724 -31.201 1.00 96.81 120 MET A O 1
ATOM 1017 N N . GLN A 1 121 ? 13.739 3.236 -29.616 1.00 96.94 121 GLN A N 1
ATOM 1018 C CA . GLN A 1 121 ? 14.302 4.368 -30.342 1.00 96.94 121 GLN A CA 1
ATOM 1019 C C . GLN A 1 121 ? 15.806 4.196 -30.576 1.00 96.94 121 GLN A C 1
ATOM 1021 O O . GLN A 1 121 ? 16.263 4.326 -31.707 1.00 96.94 121 GLN A O 1
ATOM 1026 N N . LYS A 1 122 ? 16.567 3.808 -29.543 1.00 97.69 122 LYS A N 1
ATOM 1027 C CA . LYS A 1 122 ? 18.000 3.501 -29.683 1.00 97.69 122 LYS A CA 1
ATOM 1028 C C . LYS A 1 122 ? 18.253 2.388 -30.692 1.00 97.69 122 LYS A C 1
ATOM 1030 O O . LYS A 1 122 ? 19.193 2.474 -31.475 1.00 97.69 122 LYS A O 1
ATOM 1035 N N . PHE A 1 123 ? 17.421 1.348 -30.672 1.00 97.81 123 PHE A N 1
ATOM 1036 C CA . PHE A 1 123 ? 17.526 0.252 -31.628 1.00 97.81 123 PHE A CA 1
ATOM 1037 C C . PHE A 1 123 ? 17.312 0.737 -33.069 1.00 97.81 123 PHE A C 1
ATOM 1039 O O . PHE A 1 123 ? 18.088 0.383 -33.955 1.00 97.81 123 PHE A O 1
ATOM 1046 N N . LEU A 1 124 ? 16.304 1.584 -33.301 1.00 96.88 124 LEU A N 1
ATOM 1047 C CA . LEU A 1 124 ? 16.033 2.171 -34.617 1.00 96.88 124 LEU A CA 1
ATOM 1048 C C . LEU A 1 124 ? 17.163 3.098 -35.082 1.00 96.88 124 LEU A C 1
ATOM 1050 O O . LEU A 1 124 ? 17.641 2.948 -36.203 1.00 96.88 124 LEU A O 1
ATOM 1054 N N . GLU A 1 125 ? 17.641 3.995 -34.217 1.00 97.25 125 GLU A N 1
ATOM 1055 C CA . GLU A 1 125 ? 18.770 4.890 -34.514 1.00 97.25 125 GLU A CA 1
ATOM 1056 C C . GLU A 1 125 ? 20.033 4.097 -34.874 1.00 97.25 125 GLU A C 1
ATOM 1058 O O . GLU A 1 125 ? 20.741 4.429 -35.827 1.00 97.25 125 GLU A O 1
ATOM 1063 N N . GLN A 1 126 ? 20.300 3.009 -34.149 1.00 95.62 126 GLN A N 1
ATOM 1064 C CA . GLN A 1 126 ? 21.432 2.136 -34.431 1.00 95.62 126 GLN A CA 1
ATOM 1065 C C . GLN A 1 126 ? 21.287 1.438 -35.787 1.00 95.62 126 GLN A C 1
ATOM 1067 O O . GLN A 1 126 ? 22.244 1.407 -36.562 1.00 95.62 126 GLN A O 1
ATOM 1072 N N . PHE A 1 127 ? 20.088 0.949 -36.108 1.00 97.12 127 PHE A N 1
ATOM 1073 C CA . PHE A 1 127 ? 19.802 0.323 -37.395 1.00 97.12 127 PHE A CA 1
ATOM 1074 C C . PHE A 1 127 ? 19.958 1.302 -38.571 1.00 97.12 127 PHE A C 1
ATOM 1076 O O . PHE A 1 127 ? 20.542 0.960 -39.602 1.00 97.12 127 PHE A O 1
ATOM 1083 N N . GLU A 1 128 ? 19.484 2.540 -38.422 1.00 96.75 128 GLU A N 1
ATOM 1084 C CA . GLU A 1 128 ? 19.666 3.593 -39.426 1.00 96.75 128 GLU A CA 1
ATOM 1085 C C . GLU A 1 128 ? 21.143 3.966 -39.600 1.00 96.75 128 GLU A C 1
ATOM 1087 O O . GLU A 1 128 ? 21.626 4.068 -40.731 1.00 96.75 128 GLU A O 1
ATOM 1092 N N . ALA A 1 129 ? 21.887 4.091 -38.498 1.00 97.38 129 ALA A N 1
ATOM 1093 C CA . ALA A 1 129 ? 23.317 4.375 -38.525 1.00 97.38 129 ALA A CA 1
ATOM 1094 C C . ALA A 1 129 ? 24.134 3.242 -39.168 1.00 97.38 129 ALA A C 1
ATOM 1096 O O . ALA A 1 129 ? 25.101 3.512 -39.882 1.00 97.38 129 ALA A O 1
ATOM 1097 N N . ASP A 1 130 ? 23.777 1.977 -38.930 1.00 96.88 130 ASP A N 1
ATOM 1098 C CA . ASP A 1 130 ? 24.374 0.820 -39.612 1.00 96.88 130 ASP A CA 1
ATOM 1099 C C . ASP A 1 130 ? 24.088 0.863 -41.119 1.00 96.88 130 ASP A C 1
ATOM 1101 O O . ASP A 1 130 ? 25.001 0.728 -41.937 1.00 96.88 130 ASP A O 1
ATOM 1105 N N . ARG A 1 131 ? 22.836 1.128 -41.510 1.00 96.00 131 ARG A N 1
ATOM 1106 C CA . ARG A 1 131 ? 22.436 1.210 -42.922 1.00 96.00 131 ARG A CA 1
ATOM 1107 C C . ARG A 1 131 ? 23.171 2.325 -43.669 1.00 96.00 131 ARG A C 1
ATOM 1109 O O . ARG A 1 131 ? 23.610 2.118 -44.802 1.00 96.00 131 ARG A O 1
ATOM 1116 N N . GLU A 1 132 ? 23.309 3.490 -43.046 1.00 96.00 132 GLU A N 1
ATOM 1117 C CA . GLU A 1 132 ? 24.010 4.633 -43.632 1.00 96.00 132 GLU A CA 1
ATOM 1118 C C . GLU A 1 132 ? 25.524 4.397 -43.710 1.00 96.00 132 GLU A C 1
ATOM 1120 O O . GLU A 1 132 ? 26.145 4.750 -44.714 1.00 96.00 132 GLU A O 1
ATOM 1125 N N . ARG A 1 133 ? 26.125 3.737 -42.708 1.00 96.31 133 ARG A N 1
ATOM 1126 C CA . ARG A 1 133 ? 27.534 3.312 -42.766 1.00 96.31 133 ARG A CA 1
ATOM 1127 C C . ARG A 1 133 ? 27.794 2.398 -43.956 1.00 96.31 133 ARG A C 1
ATOM 1129 O O . ARG A 1 133 ? 28.643 2.721 -44.781 1.00 96.31 133 ARG A O 1
ATOM 1136 N N . VAL A 1 134 ? 26.991 1.346 -44.118 1.00 96.81 134 VAL A N 1
ATOM 1137 C CA . VAL A 1 134 ? 27.110 0.414 -45.253 1.00 96.81 134 VAL A CA 1
ATOM 1138 C C . VAL A 1 134 ? 26.937 1.136 -46.594 1.00 96.81 134 VAL A C 1
ATOM 1140 O O . VAL A 1 134 ? 27.616 0.825 -47.574 1.00 96.81 134 VAL A O 1
ATOM 1143 N N . ARG A 1 135 ? 26.032 2.120 -46.673 1.00 95.12 135 ARG A N 1
ATOM 1144 C CA . ARG A 1 135 ? 25.856 2.930 -47.885 1.00 95.12 135 ARG A CA 1
ATOM 1145 C C . ARG A 1 135 ? 27.109 3.747 -48.210 1.00 95.12 135 ARG A C 1
ATOM 1147 O O . ARG A 1 135 ? 27.542 3.728 -49.363 1.00 95.12 135 ARG A O 1
ATOM 1154 N N . LYS A 1 136 ? 27.677 4.434 -47.216 1.00 96.38 136 LYS A N 1
ATOM 1155 C CA . LYS A 1 136 ? 28.891 5.249 -47.368 1.00 96.38 136 LYS A CA 1
ATOM 1156 C C . LYS A 1 136 ? 30.104 4.404 -47.736 1.00 96.38 136 LYS A C 1
ATOM 1158 O O . LYS A 1 136 ? 30.809 4.768 -48.668 1.00 96.38 136 LYS A O 1
ATOM 1163 N N . GLU A 1 137 ? 30.292 3.253 -47.093 1.00 96.25 137 GLU A N 1
ATOM 1164 C CA . GLU A 1 137 ? 31.370 2.306 -47.416 1.00 96.25 137 GLU A CA 1
ATOM 1165 C C . GLU A 1 137 ? 31.319 1.880 -48.889 1.00 96.25 137 GLU A C 1
ATOM 1167 O O . GLU A 1 137 ? 32.312 1.995 -49.604 1.00 96.25 137 GLU A O 1
ATOM 1172 N N . ARG A 1 138 ? 30.134 1.506 -49.391 1.00 94.38 138 ARG A N 1
ATOM 1173 C CA . ARG A 1 138 ? 29.938 1.158 -50.811 1.00 94.38 138 ARG A CA 1
ATOM 1174 C C . ARG A 1 138 ? 30.165 2.336 -51.761 1.00 94.38 138 ARG A C 1
ATOM 1176 O O . ARG A 1 138 ? 30.555 2.143 -52.910 1.00 94.38 138 ARG A O 1
ATOM 1183 N N . GLU A 1 139 ? 29.822 3.556 -51.350 1.00 95.12 139 GLU A N 1
ATOM 1184 C CA . GLU A 1 139 ? 30.077 4.765 -52.144 1.00 95.12 139 GLU A CA 1
ATOM 1185 C C . GLU A 1 139 ? 31.571 5.098 -52.201 1.00 95.12 139 GLU A C 1
ATOM 1187 O O . GLU A 1 139 ? 32.068 5.453 -53.271 1.00 95.12 139 GLU A O 1
ATOM 1192 N N . GLU A 1 140 ? 32.290 4.950 -51.088 1.00 96.25 140 GLU A N 1
ATOM 1193 C CA . GLU A 1 140 ? 33.741 5.114 -51.029 1.00 96.25 140 GLU A CA 1
ATOM 1194 C C . GLU A 1 140 ? 34.473 4.065 -51.861 1.00 96.25 140 GLU A C 1
ATOM 1196 O O . GLU A 1 140 ? 35.354 4.433 -52.635 1.00 96.25 140 GLU A O 1
ATOM 1201 N N . GLU A 1 141 ? 34.086 2.793 -51.760 1.00 95.69 141 GLU A N 1
ATOM 1202 C CA . GLU A 1 141 ? 34.654 1.694 -52.550 1.00 95.69 141 GLU A CA 1
ATOM 1203 C C . GLU A 1 141 ? 34.555 1.993 -54.053 1.00 95.69 141 GLU A C 1
ATOM 1205 O O . GLU A 1 141 ? 35.573 2.065 -54.740 1.00 95.69 141 GLU A O 1
ATOM 1210 N N . ARG A 1 142 ? 33.362 2.363 -54.542 1.00 95.06 142 ARG A N 1
ATOM 1211 C CA . ARG A 1 142 ? 33.168 2.782 -55.944 1.00 95.06 142 ARG A CA 1
ATOM 1212 C C . ARG A 1 142 ? 34.001 4.001 -56.346 1.00 95.06 142 ARG A C 1
ATOM 1214 O O . ARG A 1 142 ? 34.322 4.160 -57.524 1.00 95.06 142 ARG A O 1
ATOM 1221 N N . ARG A 1 143 ? 34.284 4.930 -55.424 1.00 95.50 143 ARG A N 1
ATOM 1222 C CA . ARG A 1 143 ? 35.141 6.096 -55.714 1.00 95.50 143 ARG A CA 1
ATOM 1223 C C . ARG A 1 143 ? 36.603 5.679 -55.839 1.00 95.50 143 ARG A C 1
ATOM 1225 O O . ARG A 1 143 ? 37.252 6.159 -56.764 1.00 95.50 143 ARG A O 1
ATOM 1232 N N . ARG A 1 144 ? 37.081 4.785 -54.965 1.00 95.56 144 ARG A N 1
ATOM 1233 C CA . ARG A 1 144 ? 38.443 4.230 -55.014 1.00 95.56 144 ARG A CA 1
ATOM 1234 C C . ARG A 1 144 ? 38.661 3.451 -56.312 1.00 95.56 144 ARG A C 1
ATOM 1236 O O . ARG A 1 144 ? 39.575 3.782 -57.054 1.00 95.56 144 ARG A O 1
ATOM 1243 N N . GLU A 1 145 ? 37.739 2.558 -56.673 1.00 94.94 145 GLU A N 1
ATOM 1244 C CA . GLU A 1 145 ? 37.795 1.802 -57.938 1.00 94.94 145 GLU A CA 1
ATOM 1245 C C . GLU A 1 145 ? 37.840 2.714 -59.176 1.00 94.94 145 GLU A C 1
ATOM 1247 O O . GLU A 1 145 ? 38.604 2.481 -60.112 1.00 94.94 145 GLU A O 1
ATOM 1252 N N . LYS A 1 146 ? 37.032 3.786 -59.200 1.00 94.62 146 LYS A N 1
ATOM 1253 C CA . LYS A 1 146 ? 37.048 4.760 -60.306 1.00 94.62 146 LYS A CA 1
ATOM 1254 C C . LYS A 1 146 ? 38.382 5.495 -60.411 1.00 94.62 146 LYS A C 1
ATOM 1256 O O . LYS A 1 146 ? 38.857 5.697 -61.525 1.00 94.62 146 LYS A O 1
ATOM 1261 N N . GLN A 1 147 ? 38.957 5.902 -59.278 1.00 94.38 147 GLN A N 1
ATOM 1262 C CA . GLN A 1 147 ? 40.265 6.560 -59.240 1.00 94.38 147 GLN A CA 1
ATOM 1263 C C . GLN A 1 147 ? 41.364 5.618 -59.737 1.00 94.38 147 GLN A C 1
ATOM 1265 O O . GLN A 1 147 ? 42.134 6.001 -60.613 1.00 94.38 147 GLN A O 1
ATOM 1270 N N . GLU A 1 148 ? 41.377 4.373 -59.260 1.00 95.50 148 GLU A N 1
ATOM 1271 C CA . GLU A 1 148 ? 42.331 3.349 -59.694 1.00 95.50 148 GLU A CA 1
ATOM 1272 C C . GLU A 1 148 ? 42.222 3.066 -61.198 1.00 95.50 148 GLU A C 1
ATOM 1274 O O . GLU A 1 148 ? 43.231 3.081 -61.904 1.00 95.50 148 GLU A O 1
ATOM 1279 N N . MET A 1 149 ? 41.004 2.894 -61.728 1.00 91.50 149 MET A N 1
ATOM 1280 C CA . MET A 1 149 ? 40.795 2.722 -63.171 1.00 91.50 149 MET A CA 1
ATOM 1281 C C . MET A 1 149 ? 41.272 3.928 -63.988 1.00 91.50 149 MET A C 1
ATOM 1283 O O . MET A 1 149 ? 41.809 3.764 -65.085 1.00 91.50 149 MET A O 1
ATOM 1287 N N . GLU A 1 150 ? 41.066 5.149 -63.499 1.00 94.38 150 GLU A N 1
ATOM 1288 C CA . GLU A 1 150 ? 41.501 6.354 -64.202 1.00 94.38 150 GLU A CA 1
ATOM 1289 C C . GLU A 1 150 ? 43.027 6.501 -64.200 1.00 94.38 150 GLU A C 1
ATOM 1291 O O . GLU A 1 150 ? 43.615 6.801 -65.243 1.00 94.38 150 GLU A O 1
ATOM 1296 N N . GLU A 1 151 ? 43.685 6.196 -63.081 1.00 94.50 151 GLU A N 1
ATOM 1297 C CA . GLU A 1 151 ? 45.146 6.122 -63.004 1.00 94.50 151 GLU A CA 1
ATOM 1298 C C . GLU A 1 151 ? 45.721 5.047 -63.933 1.00 94.50 151 GLU A C 1
ATOM 1300 O O . GLU A 1 151 ? 46.706 5.306 -64.634 1.00 94.50 151 GLU A O 1
ATOM 1305 N N . GLN A 1 152 ? 45.099 3.865 -63.986 1.00 92.62 152 GLN A N 1
ATOM 1306 C CA . GLN A 1 152 ? 45.480 2.777 -64.891 1.00 92.62 152 GLN A CA 1
ATOM 1307 C C . GLN A 1 152 ? 45.431 3.248 -66.354 1.00 92.62 152 GLN A C 1
ATOM 1309 O O . GLN A 1 152 ? 46.432 3.169 -67.069 1.00 92.62 152 GLN A O 1
ATOM 1314 N N . ARG A 1 153 ? 44.310 3.857 -66.772 1.00 91.06 153 ARG A N 1
ATOM 1315 C CA . ARG A 1 153 ? 44.135 4.409 -68.130 1.00 91.06 153 ARG A CA 1
ATOM 1316 C C . ARG A 1 153 ? 45.145 5.508 -68.452 1.00 91.06 153 ARG A C 1
ATOM 1318 O O . ARG A 1 153 ? 45.578 5.632 -69.598 1.00 91.06 153 ARG A O 1
ATOM 1325 N N . GLN A 1 154 ? 45.511 6.343 -67.478 1.00 91.50 154 GLN A N 1
ATOM 1326 C CA . GLN A 1 154 ? 46.542 7.364 -67.678 1.00 91.50 154 GLN A CA 1
ATOM 1327 C C . GLN A 1 154 ? 47.933 6.752 -67.869 1.00 91.50 154 GLN A C 1
ATOM 1329 O O . GLN A 1 154 ? 48.701 7.261 -68.687 1.00 91.50 154 GLN A O 1
ATOM 1334 N N . LYS A 1 155 ? 48.268 5.683 -67.135 1.00 92.19 155 LYS A N 1
ATOM 1335 C CA . LYS A 1 155 ? 49.538 4.959 -67.294 1.00 92.19 155 LYS A CA 1
ATOM 1336 C C . LYS A 1 155 ? 49.629 4.292 -68.669 1.00 92.19 155 LYS A C 1
ATOM 1338 O O . LYS A 1 155 ? 50.637 4.473 -69.342 1.00 92.19 155 LYS A O 1
ATOM 1343 N N . GLU A 1 156 ? 48.568 3.626 -69.124 1.00 87.00 156 GLU A N 1
ATOM 1344 C CA . GLU A 1 156 ? 48.498 3.001 -70.458 1.00 87.00 156 GLU A CA 1
ATOM 1345 C C . GLU A 1 156 ? 48.694 4.026 -71.586 1.00 87.00 156 GLU A C 1
ATOM 1347 O O . GLU A 1 156 ? 49.580 3.869 -72.422 1.00 87.00 156 GLU A O 1
ATOM 1352 N N . ARG A 1 157 ? 47.975 5.159 -71.546 1.00 87.75 157 ARG A N 1
ATOM 1353 C CA . ARG A 1 157 ? 48.129 6.250 -72.534 1.00 87.75 157 ARG A CA 1
ATOM 1354 C C . ARG A 1 157 ? 49.534 6.847 -72.594 1.00 87.75 157 ARG A C 1
ATOM 1356 O O . ARG A 1 157 ? 49.903 7.430 -73.611 1.00 87.75 157 ARG A O 1
ATOM 1363 N N . LYS A 1 158 ? 50.280 6.796 -71.487 1.00 87.81 158 LYS A N 1
ATOM 1364 C CA . LYS A 1 158 ? 51.677 7.245 -71.429 1.00 87.81 158 LYS A CA 1
ATOM 1365 C C . LYS A 1 158 ? 52.645 6.186 -71.955 1.00 87.81 158 LYS A C 1
ATOM 1367 O O . LYS A 1 158 ? 53.708 6.569 -72.414 1.00 87.81 158 LYS A O 1
ATOM 1372 N N . ALA A 1 159 ? 52.297 4.902 -71.874 1.00 84.88 159 ALA A N 1
ATOM 1373 C CA . ALA A 1 159 ? 53.110 3.800 -72.386 1.00 84.88 159 ALA A CA 1
ATOM 1374 C C . ALA A 1 159 ? 52.960 3.593 -73.907 1.00 84.88 159 ALA A C 1
ATOM 1376 O O . ALA A 1 159 ? 53.863 3.056 -74.537 1.00 84.88 159 ALA A O 1
ATOM 1377 N N . GLU A 1 160 ? 51.839 4.023 -74.497 1.00 75.19 160 GLU A N 1
ATOM 1378 C CA . GLU A 1 160 ? 51.568 3.947 -75.945 1.00 75.19 160 GLU A CA 1
ATOM 1379 C C . GLU A 1 160 ? 52.118 5.137 -76.769 1.00 75.19 160 GLU A C 1
ATOM 1381 O O . GLU A 1 160 ? 51.924 5.176 -77.985 1.00 75.19 160 GLU A O 1
ATOM 1386 N N . ARG A 1 161 ? 52.773 6.121 -76.136 1.00 62.25 161 ARG A N 1
ATOM 1387 C CA . ARG A 1 161 ? 53.417 7.280 -76.789 1.00 62.25 161 ARG A CA 1
ATOM 1388 C C . ARG A 1 161 ? 54.931 7.155 -76.764 1.00 62.25 161 ARG A C 1
ATOM 1390 O O . ARG A 1 161 ? 55.542 7.570 -77.772 1.00 62.25 161 ARG A O 1
#

Foldseek 3Di:
DDPDLLLLLPAPAPEDADCVVVVCVVDPVSVVVCVSNVVHYQYDHPVCVVDCVSVVVVVVSVVVSCVVVVVDDDDDVVNVVVVVVVVVVVVVVVVVVVVVVVVVVVVVVVVVVVVVVVVVVVVVVVVVVVVVVVVVVVVVVVVVVVVVVVVVVVVVVVVVD

InterPro domains:
  IPR006703 AIG1-type guanine nucleotide-binding (G) domain [PF04548] (19-87)
  IPR027417 P-loop containing nucleoside triphosphate hydrolase [G3DSA:3.40.50.300] (5-107)
  IPR045058 GTPase GIMA/IAN/Toc [PTHR10903] (18-154)

Sequence (161 aa):
MQTDTAWFSLLVVMILTKTIEKFVDDDTDLQELVARCNNQYHLFNNKEKKDRSQVNELLQKIRDVVQRNGGSHYTNEKFQKAERKIEEEKQRILKAKEEKIQEELQKLKRELQEQHEKNMQKFLEQFEADRERVRKEREEERRREKQEMEEQRQKERKAER

pLDDT: mean 80.1, std 17.82, range [28.69, 98.12]

Organism: Sparus aurata (NCBI:txid8175)

Secondary structure (DSSP, 8-state):
----GGGG---EEEE--S-HHHHHHH-HHHHHHHHHTTT-EEEE-TT-TT--HHHHHHHHHHHHHHHHTTT-----HHHHHHHHHHHHHHHHHHHHHHHHHHHHHHHHHHHHHHHHHHHHHHHHHHHHHHHHHHHHHHHHHHHHHHHHHHHHHHHHHHH--

=== Feature glossary ===
Each block in this record encodes a different view of the same protein. In brief:

Predicted aligned error. PAE(i, j) answers: if I align the predicted and true structures on residue i, how far off (in Å) do I expect residue j to be? A block-diagonal PAE matrix with low values on the blocks and high values off-diagonal is the signature of a multi-domain protein with confidently predicted domains but uncertain inter-domain orientation.

Contact-map, Ramachandran, and PAE plots. Plot images: a contact map (which residues are close in 3D, as an N×N binary image), a Ramachandran scatter (backbone torsion angles, revealing secondary-structure composition at a glance), and — for AlphaFold structures — a PAE heatmap (pairwise prediction confidence).

Backbone torsions (φ/ψ). φ (phi) and ψ (psi) are the two rotatable backbone dihedrals per residue: φ is the C(i-1)–N–Cα–C torsion, ψ is the N–Cα–C–N(i+1) torsion, both in degrees on (−180°, 180°]. α-helical residues cluster near (−60°, −45°); β-strand residues near (−120°, +130°). A Ramachandran plot is simply a scatter of (φ, ψ) for every residue.

Foldseek 3Di. A 3Di character summarizes, for each residue, the relative orientation of the Cα frame of its nearest spatial neighbor. Because it encodes fold topology rather than chemistry, 3Di alignments detect remote structural similarity that sequence alignment misses.

Radius of gyration, Cα contacts, bounding box. Three whole-structure scalars: the radius of gyration (RMS distance of Cα from centroid, in Å), the count of Cα–Cα contacts (pairs closer than 8 Å and separated by more than four residues in sequence — i.e. tertiary, not local, contacts), and the bounding-box dimensions. Together they distinguish compact globular folds from extended fibres or disordered chains.

Sequence. Sequence gives the chain of amino acids in standard one-letter code (A=alanine, C=cysteine, …, Y=tyrosine), read N→C. It is the only feature that is directly encoded by the gene; all structural features are derived from the folded form of this sequence.

mmCIF coordinates. Atomic coordinates in PDBx/mmCIF format — the same representation the Protein Data Bank distributes. Each line of the _atom_site loop places one backbone atom in Cartesian space (units: ångströms, origin: arbitrary).

Secondary structure (3-state, P-SEA). Three-state secondary structure (P-SEA) collapses the eight DSSP classes into helix (a), strand (b), and coil (c). P-SEA assigns these from Cα geometry alone — distances and angles — without requiring backbone oxygens, so it works on any Cα trace.

InterPro / GO / CATH / organism. Functional annotations link the protein to curated databases. InterPro entries identify conserved domains and families by matching the sequence against member-database signatures (Pfam, PROSITE, CDD, …). Gene Ontology (GO) terms describe molecular function, biological process, and cellular component in a controlled vocabulary. CATH places the structure in a hierarchical fold classification (Class/Architecture/Topology/Homologous-superfamily). The organism is the source species.

B-factor. B-factor (Debye–Waller factor) reflects atomic displacement in the crystal lattice. It is an experimental observable (units Å²), not a prediction; low values mean the atom is pinned down, high values mean it moves or is heterogeneous across the crystal.

Rendered structure images. Structure images are PyMOL renders from six orthogonal camera directions. Cartoon representation draws helices as coils and strands as arrows; sticks shows the backbone as bonds; surface shows the solvent-excluded envelope. Rainbow coloring maps sequence position to hue (blue→red, N→C); chain coloring assigns a distinct color per polypeptide.

Solvent-accessible surface area. Solvent-accessible surface area (SASA) is the area in Å² traced out by the centre of a 1.4 Å probe sphere (a water molecule) rolled over the protein's van der Waals surface (Shrake–Rupley / Lee–Richards construction). Buried residues have near-zero SASA; fully exposed residues can exceed 200 Å². The total SASA scales roughly with the number of surface residues.

Secondary structure (8-state, DSSP). The SS8 string is DSSP's per-residue secondary-structure call. α-helix (H) means an i→i+4 H-bond ladder; β-strand (E) means the residue participates in a β-sheet; 3₁₀ (G) and π (I) are tighter and wider helices; T/S are turns/bends; '-' is loop.

pLDDT. For AlphaFold models, the B-factor field carries pLDDT — the model's own estimate of local accuracy on a 0–100 scale. Regions with pLDDT<50 should be treated as essentially unmodeled; they often correspond to intrinsically disordered segments.

Nearest PDB structures. Nearest PDB neigh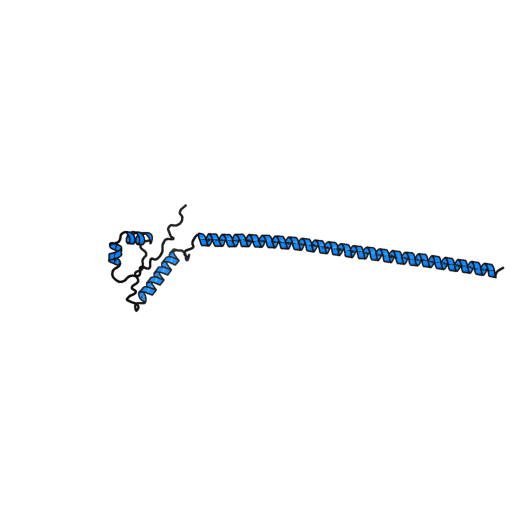bors are the top structural matches found by Foldseek when searching this structure against the entire Protein Data Bank. Each hit reports a TM-score (0 to 1; >0.5 almost always implies the same fold) and an E-value. These are *structural* homologs — they may share no detectable sequence similarity.